Protein AF-A0A327X8N5-F1 (afdb_monomer_lite)

Foldseek 3Di:
DKKFWWWDAPRDTDGRPIDDAPDPVRVVVVLLVCLVVVTQTPWMWDDDPNDIDTDPSVVSGPDPPDPVPPVPD

Secondary structure (DSSP, 8-state):
-EEEEEEEETTEEEEEEEEE-SSHHHHHHHHHHHHHTTPEEEEEEEEETTEEEEE-GGGG-S--S--TTTT--

Radius of gyration: 14.2 Å; chains: 1; bounding box: 24×45×31 Å

pLDDT: mean 81.08, std 16.85, range [37.09, 93.81]

Organism: Larkinella arboricola (NCBI:txid643671)

Structure (mmCIF, N/CA/C/O backbone):
data_AF-A0A327X8N5-F1
#
_entry.id   AF-A0A327X8N5-F1
#
loop_
_atom_site.group_PDB
_atom_site.id
_atom_site.type_symbol
_atom_site.label_atom_id
_atom_site.label_alt_id
_atom_site.label_comp_id
_atom_site.label_asym_id
_atom_site.label_entity_id
_atom_site.label_seq_id
_atom_site.pdbx_PDB_ins_code
_atom_site.Cartn_x
_atom_site.Cartn_y
_atom_site.Cartn_z
_atom_site.occupancy
_atom_site.B_iso_or_equiv
_atom_site.auth_seq_id
_atom_site.auth_comp_id
_atom_site.auth_asym_id
_atom_site.auth_atom_id
_atom_site.pdbx_PDB_model_num
ATOM 1 N N . MET A 1 1 ? 4.616 -6.760 -10.182 1.00 89.69 1 MET A N 1
ATOM 2 C CA . MET A 1 1 ? 5.061 -6.879 -8.774 1.00 89.69 1 MET A CA 1
ATOM 3 C C . MET A 1 1 ? 3.831 -7.057 -7.889 1.00 89.69 1 MET A C 1
ATOM 5 O O . MET A 1 1 ? 2.724 -6.823 -8.368 1.00 89.69 1 MET A O 1
ATOM 9 N N . ILE A 1 2 ? 3.989 -7.483 -6.637 1.00 93.44 2 ILE A N 1
ATOM 10 C CA . ILE A 1 2 ? 2.876 -7.557 -5.674 1.00 93.44 2 ILE A CA 1
ATOM 11 C C . ILE A 1 2 ? 3.158 -6.582 -4.540 1.00 93.44 2 ILE A C 1
ATOM 13 O O . ILE A 1 2 ? 4.220 -6.652 -3.930 1.00 93.44 2 ILE A O 1
ATOM 17 N N . LEU A 1 3 ? 2.210 -5.695 -4.258 1.00 93.44 3 LEU A N 1
ATOM 18 C CA . LEU A 1 3 ? 2.223 -4.856 -3.070 1.00 93.44 3 LEU A CA 1
ATOM 19 C C . LEU A 1 3 ? 1.352 -5.513 -1.991 1.00 93.44 3 LEU A C 1
ATOM 21 O O . LEU A 1 3 ? 0.226 -5.926 -2.266 1.00 93.44 3 LEU A O 1
ATOM 25 N N . ILE A 1 4 ? 1.873 -5.600 -0.773 1.00 92.94 4 ILE A N 1
ATOM 26 C CA . ILE A 1 4 ? 1.185 -6.098 0.420 1.00 92.94 4 ILE A CA 1
ATOM 27 C C . ILE A 1 4 ? 1.111 -4.950 1.420 1.00 92.94 4 ILE A C 1
ATOM 29 O O . ILE A 1 4 ? 2.142 -4.410 1.801 1.00 92.94 4 ILE A O 1
ATOM 33 N N . VAL A 1 5 ? -0.084 -4.566 1.851 1.00 92.12 5 VAL A N 1
ATOM 34 C CA . VAL A 1 5 ? -0.287 -3.412 2.731 1.00 92.12 5 VAL A CA 1
ATOM 35 C C . VAL A 1 5 ? -1.060 -3.827 3.971 1.00 92.12 5 VAL A C 1
ATOM 37 O O . VAL A 1 5 ? -2.038 -4.571 3.901 1.00 92.12 5 VAL A O 1
ATOM 40 N N . GLU A 1 6 ? -0.636 -3.301 5.108 1.00 91.88 6 GLU A N 1
ATOM 41 C CA . GLU A 1 6 ? -1.321 -3.425 6.387 1.00 91.88 6 GLU A CA 1
ATOM 42 C C . GLU A 1 6 ? -1.605 -2.033 6.927 1.00 91.88 6 GLU A C 1
ATOM 44 O O . GLU A 1 6 ? -0.810 -1.105 6.747 1.00 91.88 6 GLU A O 1
ATOM 49 N N . GLY A 1 7 ? -2.749 -1.865 7.574 1.00 91.12 7 GLY A N 1
ATOM 50 C CA . GLY A 1 7 ? -3.182 -0.542 7.985 1.00 91.12 7 GLY A CA 1
ATOM 51 C C . GLY A 1 7 ? -4.480 -0.530 8.773 1.00 91.12 7 GLY A C 1
ATOM 52 O O . GLY A 1 7 ? -5.027 -1.580 9.108 1.00 91.12 7 GLY A O 1
ATOM 53 N N . THR A 1 8 ? -4.956 0.678 9.065 1.00 91.81 8 THR A N 1
ATOM 54 C CA . THR A 1 8 ? -6.163 0.940 9.854 1.00 91.81 8 THR A 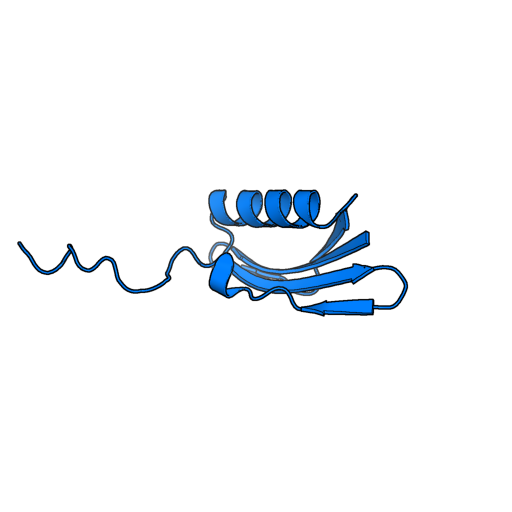CA 1
ATOM 55 C C . THR A 1 8 ? -6.999 2.062 9.230 1.00 91.81 8 THR A C 1
ATOM 57 O O . THR A 1 8 ? -6.470 3.071 8.769 1.00 91.81 8 THR A O 1
ATOM 60 N N . LEU A 1 9 ? -8.326 1.920 9.216 1.00 90.12 9 LEU A N 1
ATOM 61 C CA . LEU A 1 9 ? -9.281 2.903 8.691 1.00 90.12 9 LEU A CA 1
ATOM 62 C C . LEU A 1 9 ? -10.399 2.991 9.706 1.00 90.12 9 LEU A C 1
ATOM 64 O O . LEU A 1 9 ? -11.101 2.010 9.951 1.00 90.12 9 LEU A O 1
ATOM 68 N N . ARG A 1 10 ? -10.569 4.176 10.297 1.00 88.56 10 ARG A N 1
ATOM 69 C CA . ARG A 1 10 ? -11.631 4.436 11.283 1.00 88.56 10 ARG A CA 1
ATOM 70 C C . ARG A 1 10 ? -11.646 3.401 12.425 1.00 88.56 10 ARG A C 1
ATOM 72 O O . ARG A 1 10 ? -12.707 2.975 12.864 1.00 88.56 10 ARG A O 1
ATOM 79 N N . GLY A 1 11 ? -10.462 2.978 1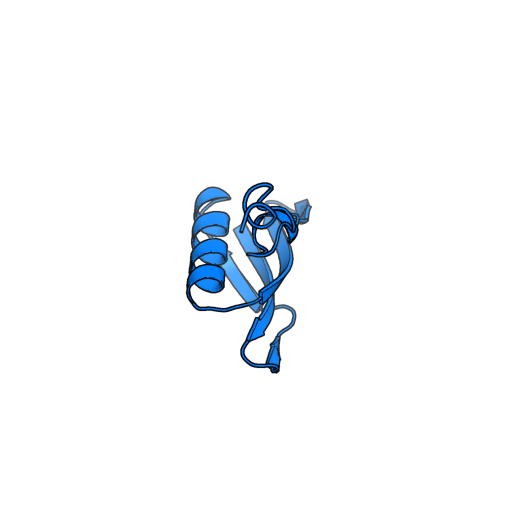2.873 1.00 87.81 11 GLY A N 1
ATOM 80 C CA . GLY A 1 11 ? -10.292 2.003 13.956 1.00 87.81 11 GLY A CA 1
ATOM 81 C C . GLY A 1 11 ? -10.413 0.529 13.551 1.00 87.81 11 GLY A C 1
ATOM 82 O O . GLY A 1 11 ? -10.208 -0.334 14.397 1.00 87.81 11 GLY A O 1
ATOM 83 N N . VAL A 1 12 ? -10.700 0.219 12.282 1.00 89.69 12 VAL A N 1
ATOM 84 C CA . VAL A 1 12 ? -10.722 -1.160 11.771 1.00 89.69 12 VAL A CA 1
ATOM 85 C C . VAL A 1 12 ? -9.406 -1.458 11.061 1.00 89.69 12 VAL A C 1
ATOM 87 O O . VAL A 1 12 ? -9.064 -0.786 10.087 1.00 89.69 12 VAL A O 1
ATOM 90 N N . GLY A 1 13 ? -8.667 -2.449 11.562 1.00 89.38 13 GLY A N 1
ATOM 91 C CA . GLY A 1 13 ? -7.403 -2.895 10.978 1.00 89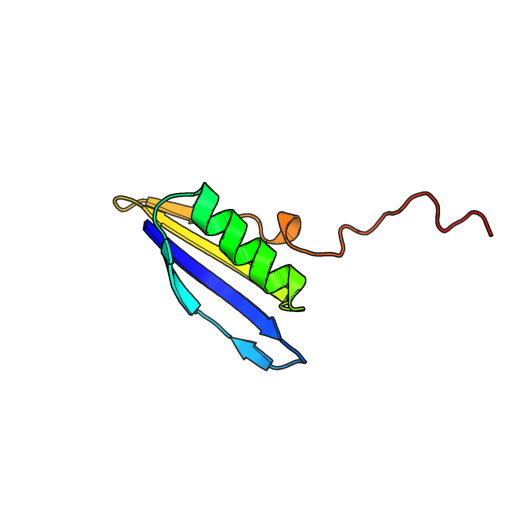.38 13 GLY A CA 1
ATOM 92 C C . GLY A 1 13 ? -7.593 -3.898 9.839 1.00 89.38 13 GLY A C 1
ATOM 93 O O . GLY A 1 13 ? -8.487 -4.743 9.892 1.00 89.38 13 GLY A O 1
ATOM 94 N N . TRP A 1 14 ? -6.721 -3.839 8.836 1.00 89.00 14 TRP A N 1
ATOM 95 C CA . TRP A 1 14 ? -6.524 -4.895 7.841 1.00 89.00 14 TRP A CA 1
ATOM 96 C C . TRP A 1 14 ? -5.067 -5.330 7.817 1.00 89.00 14 TRP A C 1
ATOM 98 O O . TRP A 1 14 ? -4.141 -4.536 8.000 1.00 89.00 14 TRP A O 1
ATOM 108 N N . THR A 1 15 ? -4.879 -6.607 7.520 1.00 88.69 15 THR A N 1
ATOM 109 C CA . THR A 1 15 ? -3.574 -7.232 7.354 1.00 88.69 15 THR A CA 1
ATOM 110 C C . THR A 1 15 ? -3.505 -7.890 5.988 1.00 88.69 15 THR A C 1
ATOM 112 O O . THR A 1 15 ? -4.521 -8.314 5.433 1.00 88.69 15 THR A O 1
ATOM 115 N N . SER A 1 16 ? -2.295 -7.964 5.434 1.00 87.94 16 SER A N 1
ATOM 116 C CA . SER A 1 16 ? -2.027 -8.672 4.180 1.00 87.94 16 SER A CA 1
ATOM 117 C C . SER A 1 16 ? -2.939 -8.279 3.002 1.00 87.94 16 SER A C 1
ATOM 119 O O . SER A 1 16 ? -3.285 -9.125 2.176 1.00 87.94 16 SER A O 1
ATOM 121 N N . PHE A 1 17 ? -3.328 -7.002 2.881 1.00 89.00 17 PHE A N 1
ATOM 122 C CA . PHE A 1 17 ? -4.054 -6.540 1.698 1.00 89.00 17 PHE A CA 1
ATOM 123 C C . PHE A 1 17 ? -3.111 -6.591 0.497 1.00 89.00 17 PHE A C 1
ATOM 125 O O . PHE A 1 17 ? -2.146 -5.832 0.425 1.00 89.00 17 PHE A O 1
ATOM 132 N N . THR A 1 18 ? -3.367 -7.509 -0.431 1.00 92.31 18 THR A N 1
ATOM 133 C CA . THR A 1 18 ? -2.493 -7.751 -1.580 1.00 92.31 18 THR A CA 1
ATOM 134 C C . THR A 1 18 ? -3.080 -7.143 -2.843 1.00 92.31 18 THR A C 1
ATOM 136 O O . THR A 1 18 ? -4.264 -7.304 -3.137 1.00 92.31 18 THR A O 1
ATOM 139 N N . CYS A 1 19 ? -2.253 -6.445 -3.615 1.00 90.25 19 CYS A N 1
ATOM 140 C CA . CYS A 1 19 ? -2.656 -5.921 -4.912 1.00 90.25 19 CYS A CA 1
ATOM 141 C C . CYS A 1 19 ? -1.516 -6.017 -5.937 1.00 90.25 19 CYS A C 1
ATOM 143 O O . CYS A 1 19 ? -0.345 -5.802 -5.602 1.00 90.25 19 CYS A O 1
ATOM 145 N N . PRO A 1 20 ? -1.829 -6.372 -7.194 1.00 93.81 20 PRO A N 1
ATOM 146 C CA . PRO A 1 20 ? -0.848 -6.337 -8.263 1.00 93.81 20 PRO A CA 1
ATOM 147 C C . PRO A 1 20 ? -0.535 -4.884 -8.631 1.00 93.81 20 PRO A C 1
ATOM 149 O O . PRO A 1 20 ? -1.439 -4.068 -8.796 1.00 93.81 20 PRO A O 1
ATOM 152 N N . VAL A 1 21 ? 0.749 -4.582 -8.802 1.00 92.81 21 VAL A N 1
ATOM 153 C CA . VAL A 1 21 ? 1.234 -3.268 -9.248 1.00 92.81 21 VAL A CA 1
ATOM 154 C C . VAL A 1 21 ? 2.231 -3.441 -10.391 1.00 92.81 21 VAL A C 1
ATOM 156 O O . VAL A 1 21 ? 2.953 -4.447 -10.459 1.00 92.81 21 VAL A O 1
ATOM 159 N N . ALA A 1 22 ? 2.229 -2.482 -11.317 1.00 92.12 22 ALA A N 1
ATOM 160 C CA . ALA A 1 22 ? 3.053 -2.529 -12.522 1.00 92.12 22 ALA A CA 1
ATOM 161 C C . ALA A 1 22 ? 4.544 -2.361 -12.194 1.00 92.12 22 ALA A C 1
ATOM 163 O O . ALA A 1 22 ? 5.367 -3.157 -12.643 1.00 92.12 22 ALA A O 1
ATOM 164 N N . ASP A 1 23 ? 4.852 -1.377 -11.353 1.00 89.06 23 ASP A N 1
ATOM 165 C CA . ASP A 1 23 ? 6.194 -0.993 -10.931 1.00 89.06 23 ASP A CA 1
ATOM 166 C C . ASP A 1 23 ? 6.158 -0.360 -9.521 1.00 89.06 23 ASP A C 1
ATOM 168 O O . ASP A 1 23 ? 5.097 -0.245 -8.894 1.00 89.06 23 ASP A O 1
ATOM 172 N N . ALA A 1 24 ? 7.326 0.040 -9.011 1.00 86.62 24 ALA A N 1
ATOM 173 C CA . ALA A 1 24 ? 7.460 0.663 -7.696 1.00 86.62 24 ALA A CA 1
ATOM 174 C C . ALA A 1 24 ? 6.790 2.049 -7.602 1.00 86.62 24 ALA A C 1
ATOM 176 O O . ALA A 1 24 ? 6.326 2.423 -6.525 1.00 86.62 24 ALA A O 1
ATOM 177 N N . ILE A 1 25 ? 6.713 2.798 -8.708 1.00 89.25 25 ILE A N 1
ATOM 178 C CA . ILE A 1 25 ? 6.081 4.125 -8.746 1.00 89.25 25 ILE A CA 1
ATOM 179 C C . ILE A 1 25 ? 4.569 3.956 -8.593 1.00 89.25 25 ILE A C 1
ATOM 181 O O . ILE A 1 25 ? 3.967 4.568 -7.717 1.00 89.25 25 ILE A O 1
ATOM 185 N N . ALA A 1 26 ? 3.970 3.032 -9.346 1.00 91.12 26 ALA A N 1
ATOM 186 C CA . ALA A 1 26 ? 2.557 2.694 -9.221 1.00 91.12 26 ALA A CA 1
ATOM 187 C C . ALA A 1 26 ? 2.201 2.194 -7.808 1.00 91.12 26 ALA A C 1
ATOM 189 O O . ALA A 1 26 ? 1.113 2.471 -7.301 1.00 91.12 26 ALA A O 1
ATOM 190 N N . ALA A 1 27 ? 3.117 1.471 -7.154 1.00 90.62 27 ALA A N 1
ATOM 191 C CA . ALA A 1 27 ? 2.949 1.048 -5.767 1.00 90.62 27 ALA A CA 1
ATOM 192 C C . ALA A 1 27 ? 2.902 2.250 -4.808 1.00 90.62 27 ALA A C 1
ATOM 194 O O . ALA A 1 27 ? 2.022 2.320 -3.950 1.00 90.62 27 ALA A O 1
ATOM 195 N N . PHE A 1 28 ? 3.809 3.213 -4.984 1.00 88.62 28 PHE A N 1
ATOM 196 C CA . PHE A 1 28 ? 3.849 4.449 -4.205 1.00 88.62 28 PHE A CA 1
ATOM 197 C C . PHE A 1 28 ? 2.589 5.305 -4.415 1.00 88.62 28 PHE A C 1
ATOM 199 O O . PHE A 1 28 ? 1.960 5.733 -3.444 1.00 88.62 28 PHE A O 1
ATOM 206 N N . ASP A 1 29 ? 2.162 5.493 -5.664 1.00 90.44 29 ASP A N 1
ATOM 207 C CA . ASP A 1 29 ? 0.947 6.241 -6.015 1.00 90.44 29 ASP A CA 1
ATOM 208 C C . ASP A 1 29 ? -0.312 5.615 -5.394 1.0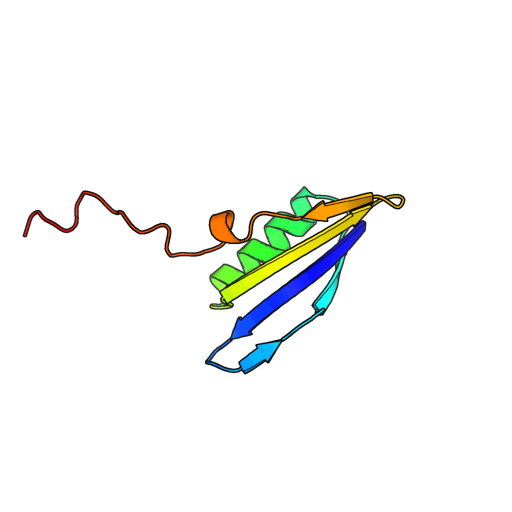0 90.44 29 ASP A C 1
ATOM 210 O O . ASP A 1 29 ? -1.217 6.308 -4.921 1.00 90.44 29 ASP A O 1
ATOM 214 N N . LEU A 1 30 ? -0.371 4.283 -5.333 1.00 90.56 30 LEU A N 1
ATOM 215 C CA . LEU A 1 30 ? -1.489 3.585 -4.710 1.00 90.56 30 LEU A CA 1
ATOM 216 C C . LEU A 1 30 ? -1.521 3.798 -3.189 1.00 90.56 30 LEU A C 1
ATOM 218 O O . LEU A 1 30 ? -2.581 4.096 -2.633 1.00 90.56 30 LEU A O 1
ATOM 222 N N . ILE A 1 31 ? -0.371 3.676 -2.516 1.00 89.69 31 ILE A N 1
ATOM 223 C CA . ILE A 1 31 ? -0.276 3.884 -1.064 1.00 89.69 31 ILE A CA 1
ATOM 224 C C . ILE A 1 31 ? -0.634 5.330 -0.711 1.00 89.69 31 ILE A C 1
ATOM 226 O O . ILE A 1 31 ? -1.447 5.557 0.186 1.00 89.69 31 ILE A O 1
ATOM 230 N N . THR A 1 32 ? -0.095 6.311 -1.439 1.00 89.06 32 THR A N 1
ATOM 231 C CA . THR A 1 32 ? -0.421 7.730 -1.220 1.00 89.06 32 THR A CA 1
ATOM 232 C C . THR A 1 32 ? -1.906 8.016 -1.441 1.00 89.06 32 THR A C 1
ATOM 234 O O . THR A 1 32 ? -2.507 8.759 -0.665 1.00 89.06 32 THR A O 1
ATOM 237 N N . SER A 1 33 ? -2.546 7.364 -2.419 1.00 90.06 33 SER A N 1
ATOM 238 C CA . SER A 1 33 ? -3.999 7.445 -2.607 1.00 90.06 33 SER A CA 1
ATOM 239 C C . SER A 1 33 ? -4.783 6.911 -1.403 1.00 90.06 33 SER A C 1
ATOM 241 O O . SER A 1 33 ? -5.782 7.515 -1.005 1.00 90.06 33 SER A O 1
ATOM 243 N N . TYR A 1 34 ? -4.345 5.809 -0.785 1.00 88.69 34 TYR A N 1
ATOM 244 C CA . TYR A 1 34 ? -4.964 5.299 0.441 1.00 88.69 34 TYR A CA 1
ATOM 245 C C . TYR A 1 34 ? -4.792 6.272 1.606 1.00 88.69 34 TYR A C 1
ATOM 247 O O . TYR A 1 34 ? -5.778 6.604 2.268 1.00 88.69 34 TYR A O 1
ATOM 255 N N . VAL A 1 35 ? -3.588 6.803 1.813 1.00 88.69 35 VAL A N 1
ATOM 256 C CA . VAL A 1 35 ? -3.331 7.810 2.855 1.00 88.69 35 VAL A CA 1
ATOM 257 C C . VAL A 1 35 ? -4.223 9.036 2.669 1.00 88.69 35 VAL A C 1
ATOM 259 O O . VAL A 1 35 ? -4.887 9.461 3.613 1.00 88.69 35 VAL A O 1
ATOM 262 N N . ALA A 1 36 ? -4.332 9.555 1.443 1.00 87.81 36 ALA A N 1
ATOM 263 C CA . ALA A 1 36 ? -5.190 10.697 1.120 1.00 87.81 36 ALA A CA 1
ATOM 264 C C . ALA A 1 36 ? -6.683 10.434 1.403 1.00 87.81 36 ALA A C 1
ATOM 266 O O . ALA A 1 36 ? -7.447 11.364 1.651 1.00 87.81 36 ALA A O 1
ATOM 267 N N . ARG A 1 37 ? -7.110 9.166 1.402 1.00 88.75 37 ARG A N 1
ATOM 268 C CA . ARG A 1 37 ? -8.472 8.737 1.765 1.00 88.75 37 ARG A CA 1
ATOM 269 C C . ARG A 1 37 ? -8.651 8.491 3.270 1.00 88.75 37 ARG A C 1
ATOM 271 O O . ARG A 1 37 ? -9.728 8.068 3.688 1.00 88.75 37 ARG A O 1
ATOM 278 N N . GLY A 1 38 ? -7.623 8.754 4.077 1.00 87.94 38 GLY A N 1
ATOM 279 C CA . GLY A 1 38 ? -7.641 8.609 5.533 1.00 87.94 38 GLY A CA 1
ATOM 280 C C . GLY A 1 38 ? -7.250 7.220 6.039 1.00 87.94 38 GLY A C 1
ATOM 281 O O . GLY A 1 38 ? -7.568 6.882 7.178 1.00 87.94 38 GLY A O 1
ATOM 282 N N . PHE A 1 39 ? -6.599 6.403 5.210 1.00 89.69 39 PHE A N 1
ATOM 283 C CA . PHE A 1 39 ? -6.051 5.118 5.636 1.00 89.69 39 PHE A CA 1
ATOM 284 C C . PHE A 1 39 ? -4.723 5.366 6.358 1.00 89.69 39 PHE A C 1
ATOM 286 O O . PHE A 1 39 ? -3.853 6.067 5.846 1.00 89.69 39 PHE A O 1
ATOM 293 N N . GLN A 1 40 ? -4.549 4.775 7.535 1.00 89.88 40 GLN A N 1
ATOM 294 C CA . GLN A 1 40 ? -3.268 4.746 8.234 1.00 89.88 40 GLN A CA 1
ATOM 295 C C . GLN A 1 40 ? -2.505 3.505 7.789 1.00 89.88 40 GLN A C 1
ATOM 297 O O . GLN A 1 40 ? -3.009 2.394 7.934 1.00 89.88 40 GLN A O 1
ATOM 302 N N . ILE A 1 41 ? -1.320 3.688 7.217 1.00 90.19 41 ILE A N 1
ATOM 303 C CA . ILE A 1 41 ? -0.487 2.587 6.731 1.00 90.19 41 ILE A CA 1
ATOM 304 C C . ILE A 1 41 ? 0.477 2.201 7.846 1.00 90.19 41 ILE A C 1
ATOM 306 O O . ILE A 1 41 ? 1.302 3.012 8.249 1.00 90.19 41 ILE A O 1
ATOM 310 N N . ASN A 1 42 ? 0.357 0.971 8.342 1.00 88.88 42 ASN A N 1
ATOM 311 C CA . ASN A 1 42 ? 1.210 0.450 9.412 1.00 88.88 42 ASN A CA 1
ATOM 312 C C . ASN A 1 42 ? 2.442 -0.252 8.835 1.00 88.88 42 ASN A C 1
ATOM 314 O O . ASN A 1 42 ? 3.528 -0.176 9.399 1.00 88.88 42 ASN A O 1
ATOM 318 N N . HIS A 1 43 ? 2.263 -0.963 7.719 1.00 89.25 43 HIS A N 1
ATOM 319 C CA . HIS A 1 43 ? 3.323 -1.739 7.093 1.00 89.25 43 HIS A CA 1
ATOM 320 C C . HIS A 1 43 ? 3.090 -1.865 5.583 1.00 89.25 43 HIS A C 1
ATOM 322 O O . HIS A 1 43 ? 1.964 -2.114 5.148 1.00 89.25 43 HIS A O 1
ATOM 328 N N . ALA A 1 44 ? 4.148 -1.746 4.774 1.00 91.50 44 ALA A N 1
ATOM 329 C CA . ALA A 1 44 ? 4.077 -1.918 3.324 1.00 91.50 44 ALA A CA 1
ATOM 330 C C . ALA A 1 44 ? 5.213 -2.818 2.790 1.00 91.50 44 ALA A C 1
ATOM 332 O O . ALA A 1 44 ? 6.395 -2.581 2.992 1.00 91.50 44 ALA A O 1
ATOM 333 N N . LYS A 1 45 ? 4.787 -3.918 2.175 1.00 92.38 45 LYS A N 1
ATOM 334 C CA . LYS A 1 45 ? 5.460 -4.988 1.421 1.00 92.38 45 LYS A CA 1
ATOM 335 C C . LYS A 1 45 ? 5.569 -4.773 -0.073 1.00 92.38 45 LYS A C 1
ATOM 337 O O . LYS A 1 45 ? 4.503 -4.692 -0.667 1.00 92.38 45 LYS A O 1
ATOM 342 N N . MET A 1 46 ? 6.724 -4.836 -0.724 1.00 92.81 46 MET A N 1
ATOM 343 C CA . MET A 1 46 ? 6.760 -5.092 -2.170 1.00 92.81 46 MET A CA 1
ATOM 344 C C . MET A 1 46 ? 7.481 -6.400 -2.484 1.00 92.81 46 MET A C 1
ATOM 346 O O . MET A 1 46 ? 8.565 -6.660 -1.973 1.00 92.81 46 MET A O 1
ATOM 350 N N . PHE A 1 47 ? 6.878 -7.221 -3.341 1.00 92.81 47 PHE A N 1
ATOM 351 C CA . PHE A 1 47 ? 7.460 -8.459 -3.838 1.00 92.81 47 PHE A CA 1
ATOM 352 C C . PHE A 1 47 ? 7.724 -8.363 -5.340 1.00 92.81 47 PHE A C 1
ATOM 354 O O . PHE A 1 47 ? 6.806 -8.178 -6.153 1.00 92.81 47 PHE A O 1
ATOM 361 N N . GLU A 1 48 ? 8.986 -8.523 -5.719 1.00 89.94 48 GLU A N 1
ATOM 362 C CA . GLU A 1 48 ? 9.434 -8.514 -7.104 1.00 89.94 48 GLU A CA 1
ATOM 363 C C . GLU A 1 48 ? 10.492 -9.589 -7.337 1.00 89.94 48 GLU A C 1
ATOM 365 O O . GLU A 1 48 ? 11.521 -9.603 -6.675 1.00 89.94 48 GLU A O 1
ATOM 370 N N . ARG A 1 49 ? 10.275 -10.468 -8.327 1.00 87.31 49 ARG A N 1
ATOM 371 C CA . ARG A 1 49 ? 11.285 -11.443 -8.793 1.00 87.31 49 ARG A CA 1
ATOM 372 C C . ARG A 1 49 ? 11.897 -12.296 -7.665 1.00 87.31 49 ARG A C 1
ATOM 374 O O . ARG A 1 49 ? 13.070 -12.644 -7.719 1.00 87.31 49 ARG A O 1
ATOM 381 N N . GLY A 1 50 ? 11.104 -12.639 -6.648 1.00 86.31 50 GLY A N 1
ATOM 382 C CA . GLY A 1 50 ? 11.571 -13.410 -5.489 1.00 86.31 50 GLY A CA 1
ATOM 383 C C . GLY A 1 50 ? 12.184 -12.570 -4.364 1.00 86.31 50 GLY A C 1
ATOM 384 O O . GLY A 1 50 ? 12.485 -13.116 -3.308 1.00 86.31 50 GLY A O 1
ATOM 385 N N . LEU A 1 51 ? 12.350 -11.261 -4.565 1.00 88.62 51 LEU A N 1
ATOM 386 C CA . LEU A 1 51 ? 12.830 -10.321 -3.560 1.00 88.62 51 LEU A CA 1
ATOM 387 C C . LEU A 1 51 ? 11.651 -9.683 -2.832 1.00 88.62 51 LEU A C 1
ATOM 389 O O . LEU A 1 51 ? 10.686 -9.239 -3.457 1.00 88.62 51 LEU A O 1
ATOM 393 N N . GLN A 1 52 ? 11.769 -9.611 -1.510 1.00 90.50 52 GLN A N 1
ATOM 394 C CA . GLN A 1 52 ? 10.881 -8.835 -0.659 1.00 90.50 52 GLN A CA 1
ATOM 395 C C . GLN A 1 52 ? 11.596 -7.549 -0.257 1.00 90.50 52 GLN A C 1
ATOM 397 O O . GLN A 1 52 ? 12.721 -7.585 0.239 1.00 90.50 52 GLN A O 1
ATOM 402 N N . ILE A 1 53 ? 10.928 -6.425 -0.476 1.00 89.88 53 ILE A N 1
ATOM 403 C CA . ILE A 1 53 ? 11.404 -5.091 -0.140 1.00 89.88 53 ILE A CA 1
ATOM 404 C C . ILE A 1 53 ? 10.398 -4.503 0.842 1.00 89.88 53 ILE A C 1
ATOM 406 O O . ILE A 1 53 ? 9.229 -4.320 0.499 1.00 89.88 53 ILE A O 1
ATOM 410 N N . ASP A 1 54 ? 10.843 -4.238 2.065 1.00 87.12 54 ASP A N 1
ATOM 411 C CA . ASP A 1 54 ? 10.056 -3.504 3.049 1.00 87.12 54 ASP A CA 1
ATOM 412 C C . ASP A 1 54 ? 10.085 -2.011 2.695 1.00 87.12 54 ASP A C 1
ATOM 414 O O . ASP A 1 54 ? 11.147 -1.410 2.522 1.00 87.12 54 ASP A O 1
ATOM 418 N N . LEU A 1 55 ? 8.901 -1.425 2.530 1.00 83.69 55 LEU A N 1
ATOM 419 C CA . LEU A 1 55 ? 8.717 -0.001 2.295 1.00 83.69 55 LEU A CA 1
ATOM 420 C C . LEU A 1 55 ? 8.493 0.672 3.657 1.00 83.69 55 LEU A C 1
ATOM 422 O O . LEU A 1 55 ? 7.562 0.280 4.367 1.00 83.69 55 LEU A O 1
ATOM 426 N N . PRO A 1 56 ? 9.313 1.668 4.034 1.00 74.94 56 PRO A N 1
ATOM 427 C CA . PRO A 1 56 ? 9.188 2.332 5.326 1.00 74.94 56 PRO A CA 1
ATOM 428 C C . PRO A 1 56 ? 7.830 3.032 5.415 1.00 74.94 56 PRO A C 1
ATOM 430 O O . PRO A 1 56 ? 7.556 3.958 4.655 1.00 74.94 56 PRO A O 1
ATOM 433 N N . ALA A 1 57 ? 6.950 2.568 6.304 1.00 70.31 57 ALA A N 1
ATOM 434 C CA . ALA A 1 57 ? 5.590 3.095 6.445 1.00 70.31 57 ALA A CA 1
ATOM 435 C C . ALA A 1 57 ? 5.574 4.554 6.947 1.00 70.31 57 ALA A C 1
ATOM 437 O O . ALA A 1 57 ? 4.609 5.290 6.731 1.00 70.31 57 ALA A O 1
ATOM 438 N N . GLU A 1 58 ? 6.675 4.995 7.559 1.00 69.62 58 GLU A N 1
ATOM 439 C CA . GLU A 1 58 ? 6.890 6.348 8.064 1.00 69.62 58 GLU A CA 1
ATOM 440 C C . GLU A 1 58 ? 6.823 7.395 6.948 1.00 69.62 58 GLU A C 1
ATOM 442 O O . GLU A 1 58 ? 6.350 8.502 7.185 1.00 69.62 58 GLU A O 1
ATOM 447 N N . ILE A 1 59 ? 7.208 7.043 5.714 1.00 73.00 59 ILE A N 1
ATOM 448 C CA . ILE A 1 59 ? 7.144 7.970 4.569 1.00 73.00 59 ILE A CA 1
ATOM 449 C C . ILE A 1 59 ? 5.703 8.285 4.149 1.00 73.00 59 ILE A C 1
ATOM 451 O O . ILE A 1 59 ? 5.462 9.242 3.417 1.00 73.00 59 ILE A O 1
ATOM 455 N N . PHE A 1 60 ? 4.751 7.464 4.594 1.00 71.50 60 PHE A N 1
ATOM 456 C CA . PHE A 1 60 ? 3.332 7.562 4.268 1.00 71.50 60 PHE A CA 1
ATOM 457 C C . PHE A 1 60 ? 2.491 8.048 5.449 1.00 71.50 60 PHE A C 1
ATOM 459 O O . PHE A 1 60 ? 1.299 8.312 5.292 1.00 71.50 60 PHE A O 1
ATOM 466 N N . SER A 1 61 ? 3.086 8.163 6.636 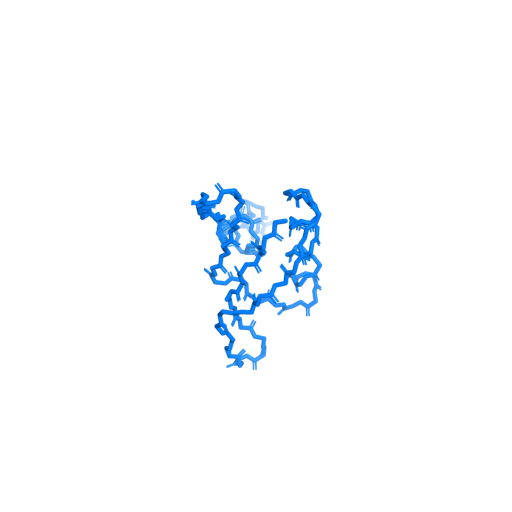1.00 65.44 61 SER A N 1
ATOM 467 C CA . SER A 1 61 ? 2.388 8.668 7.808 1.00 65.44 61 SER A CA 1
ATOM 468 C C . SER A 1 61 ? 2.177 10.177 7.670 1.00 65.44 61 SER A C 1
ATOM 470 O O . SER A 1 61 ? 3.150 10.918 7.547 1.00 65.44 61 SER A O 1
ATOM 472 N N . PRO A 1 62 ? 0.934 10.684 7.769 1.00 59.41 62 PRO A N 1
ATOM 473 C CA . PRO A 1 62 ? 0.678 12.126 7.773 1.00 59.41 62 PRO A CA 1
ATOM 474 C C . PRO A 1 62 ? 1.220 12.826 9.035 1.00 59.41 62 PRO A C 1
ATOM 476 O O . PRO A 1 62 ? 1.005 14.018 9.210 1.00 59.41 62 PRO A O 1
ATOM 479 N N . HIS A 1 63 ? 1.866 12.082 9.937 1.00 52.56 63 HIS A N 1
ATOM 480 C CA . HIS A 1 63 ? 2.462 12.554 11.181 1.00 52.56 63 HIS A CA 1
ATOM 481 C C . HIS A 1 63 ? 3.948 12.178 11.210 1.00 52.56 63 HIS A C 1
ATOM 483 O O . HIS A 1 63 ? 4.383 11.346 12.000 1.00 52.56 63 HIS A O 1
ATOM 489 N N . SER A 1 64 ? 4.749 12.815 10.362 1.00 44.94 64 SER A N 1
ATOM 490 C CA . SER A 1 64 ? 6.074 13.212 10.828 1.00 44.94 64 SER A CA 1
ATOM 491 C C . SER A 1 64 ? 5.848 14.370 11.802 1.00 44.94 64 SER A C 1
ATOM 493 O O . SER A 1 64 ? 5.567 15.489 11.370 1.00 44.94 64 SER A O 1
ATOM 495 N N . GLU A 1 65 ? 5.850 14.103 13.107 1.00 49.97 65 GLU A N 1
ATOM 496 C CA . GLU A 1 65 ? 5.779 15.164 14.112 1.00 49.97 65 GLU A CA 1
ATOM 497 C C . GLU A 1 65 ? 6.878 16.205 13.854 1.00 49.97 65 GLU A C 1
ATOM 499 O O . GLU A 1 65 ? 8.057 15.868 13.741 1.00 49.97 65 GLU A O 1
ATOM 504 N N . GLY A 1 66 ? 6.471 17.473 13.750 1.00 41.56 66 GLY A N 1
ATOM 505 C CA . G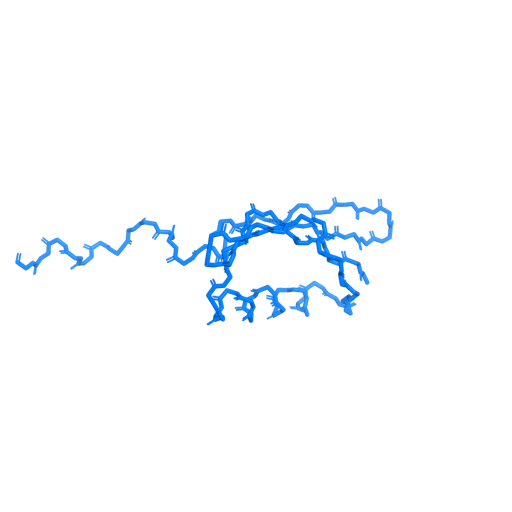LY A 1 66 ? 7.375 18.614 13.644 1.00 41.56 66 GLY A CA 1
ATOM 506 C C . GLY A 1 66 ? 7.077 19.545 12.474 1.00 41.56 66 GLY A C 1
ATOM 507 O O . GLY A 1 66 ? 7.932 19.747 11.620 1.00 41.56 66 GLY A O 1
ATOM 508 N N . CYS A 1 67 ? 5.914 20.200 12.465 1.00 37.09 67 CYS A N 1
ATOM 509 C CA . CYS A 1 67 ? 5.883 21.576 11.971 1.00 37.09 67 CYS A CA 1
ATOM 510 C C . CYS A 1 67 ? 6.617 22.437 13.018 1.00 37.09 67 CYS A C 1
ATOM 512 O O . CYS A 1 67 ? 6.054 22.663 14.088 1.00 37.09 67 CYS A O 1
ATOM 514 N N . PRO A 1 68 ? 7.834 22.963 12.771 1.00 48.97 68 PRO A N 1
ATOM 515 C CA . PRO A 1 68 ? 8.519 23.835 13.735 1.00 48.97 68 PRO A CA 1
ATOM 516 C C . PRO A 1 68 ? 7.834 25.205 13.914 1.00 48.97 68 PRO A C 1
ATOM 518 O O . PRO A 1 68 ? 8.323 26.043 14.665 1.00 48.97 68 PRO A O 1
ATOM 521 N N . PHE A 1 69 ? 6.713 25.455 13.230 1.00 49.38 69 PHE A N 1
ATOM 522 C CA . PHE A 1 69 ? 6.033 26.750 13.197 1.00 49.38 69 PHE A CA 1
ATOM 523 C C . PHE A 1 69 ? 4.763 26.840 14.056 1.00 49.38 69 PHE A C 1
ATOM 525 O O . PHE A 1 69 ? 4.202 27.928 14.152 1.00 49.38 69 PHE A O 1
ATOM 532 N N . GLU A 1 70 ? 4.311 25.766 14.716 1.00 42.50 70 GLU A N 1
ATOM 533 C CA . GLU A 1 70 ? 3.120 25.851 15.587 1.00 42.50 70 GLU A CA 1
ATOM 534 C C . GLU A 1 70 ? 3.402 26.386 17.003 1.00 42.50 70 GLU A C 1
ATOM 536 O O . GLU A 1 70 ? 2.464 26.705 17.727 1.00 42.50 70 GLU A O 1
ATOM 541 N N . SER A 1 71 ? 4.666 26.609 17.378 1.00 37.59 71 SER A N 1
ATOM 542 C CA . SER A 1 71 ? 5.037 27.174 18.691 1.00 37.59 71 SER A CA 1
ATOM 543 C C . SER A 1 71 ? 5.155 28.710 18.725 1.00 37.59 71 SER A C 1
ATOM 545 O O . SER A 1 71 ? 5.744 29.253 19.657 1.00 37.59 71 SER A O 1
ATOM 547 N N . LEU A 1 72 ? 4.637 29.429 17.722 1.00 43.97 72 LEU A N 1
ATOM 548 C CA . LEU A 1 72 ? 4.671 30.903 17.648 1.00 43.97 72 LEU A CA 1
ATOM 549 C C . LEU A 1 72 ? 3.265 31.523 17.557 1.00 43.97 72 LEU A C 1
ATOM 551 O O . LEU A 1 72 ? 2.995 32.359 16.691 1.00 43.97 72 LEU A O 1
ATOM 555 N N . ARG A 1 73 ? 2.366 31.127 18.460 1.00 40.09 73 ARG A N 1
ATOM 556 C CA . ARG A 1 73 ? 1.119 31.854 18.725 1.00 40.09 73 ARG A CA 1
ATOM 557 C C . ARG A 1 73 ? 0.964 32.180 20.198 1.00 40.09 73 ARG A C 1
ATOM 559 O O . ARG A 1 73 ? 1.305 31.309 21.023 1.00 40.09 73 ARG A O 1
#

Sequence (73 aa):
MILIVEGTLRGVGWTSFTCPVADAIAAFDLITSYVARGFQINHAKMFERGLQIDLPAEIFSPHSEGCPFESLR